Protein AF-A0A2D9CL35-F1 (afdb_monomer)

Foldseek 3Di:
DDDDDPPPPDDPVVVVVVVCVVVHVPDDPLVVLVVVLVVLVVVCVVPVDPVSVVVSVVSVVVSCPVVPDDDDDDDPPPPVVDPPPPDDDDDPPVPPDDDDD

pLDDT: mean 74.39, std 14.38, range [35.97, 93.19]

Radius of gyration: 29.19 Å; Cα contacts (8 Å, |Δi|>4): 32; chains: 1; bounding box: 66×59×63 Å

Mean predicted aligned error: 16.35 Å

Sequence (101 aa):
MARPKGALGKNKAFLLNRLKAMYGKDFDPVMKMAQQAVTLDELAQNEPSVTNQKESIVAWGKIAEFVTPKLKATEVSTPDEGLVISVNRKRYDGGNNDNAQ

Structure (mmCIF, N/CA/C/O backbone):
data_AF-A0A2D9CL35-F1
#
_entry.id   AF-A0A2D9CL35-F1
#
loop_
_atom_site.group_PDB
_atom_site.id
_atom_site.type_symbol
_atom_site.label_atom_id
_atom_site.label_alt_id
_atom_site.label_comp_id
_atom_site.label_asym_id
_atom_site.label_entity_id
_atom_site.label_seq_id
_atom_site.pdbx_PDB_ins_code
_atom_site.Cartn_x
_atom_site.Cartn_y
_atom_site.Cartn_z
_atom_site.occupancy
_atom_site.B_iso_or_equiv
_atom_site.auth_seq_id
_atom_site.auth_comp_id
_atom_site.auth_asym_id
_atom_site.auth_atom_id
_atom_site.pdbx_PDB_model_num
ATOM 1 N N . MET A 1 1 ? 32.942 16.025 -10.666 1.00 49.22 1 MET A N 1
ATOM 2 C CA . MET A 1 1 ? 32.344 14.851 -11.345 1.00 49.22 1 MET A CA 1
ATOM 3 C C . MET A 1 1 ? 30.841 14.849 -11.101 1.00 49.22 1 MET A C 1
ATOM 5 O O . MET A 1 1 ? 30.417 14.602 -9.979 1.00 49.22 1 MET A O 1
ATOM 9 N N . ALA A 1 2 ? 30.043 15.202 -12.111 1.00 56.78 2 ALA A N 1
ATOM 10 C CA . ALA A 1 2 ? 28.582 15.136 -12.034 1.00 56.78 2 ALA A CA 1
ATOM 11 C C . ALA A 1 2 ? 28.115 13.676 -12.190 1.00 56.78 2 ALA A C 1
ATOM 13 O O . ALA A 1 2 ? 28.679 12.926 -12.985 1.00 56.78 2 ALA A O 1
ATOM 14 N N . ARG A 1 3 ? 27.122 13.254 -11.397 1.00 54.41 3 ARG A N 1
ATOM 15 C CA . ARG A 1 3 ? 26.627 11.865 -11.379 1.00 54.41 3 ARG A CA 1
ATOM 16 C C . ARG A 1 3 ? 25.889 11.540 -12.691 1.00 54.41 3 ARG A C 1
ATOM 18 O O . ARG A 1 3 ? 25.080 12.362 -13.119 1.00 54.41 3 ARG A O 1
ATOM 25 N N . PRO A 1 4 ? 26.097 10.355 -13.298 1.00 62.22 4 PRO A N 1
ATOM 26 C CA . PRO A 1 4 ? 25.406 9.975 -14.524 1.00 62.22 4 PRO A CA 1
ATOM 27 C C . PRO A 1 4 ? 23.892 9.877 -14.295 1.00 62.22 4 PRO A C 1
ATOM 29 O O . PRO A 1 4 ? 23.420 9.346 -13.283 1.00 62.22 4 PRO A O 1
ATOM 32 N N . LYS A 1 5 ? 23.129 10.412 -15.251 1.00 48.88 5 LYS A N 1
ATOM 33 C CA . LYS A 1 5 ? 21.664 10.360 -15.288 1.00 48.88 5 LYS A CA 1
ATOM 34 C C . LYS A 1 5 ? 21.240 8.886 -15.337 1.00 48.88 5 LYS A C 1
ATOM 36 O O . LYS A 1 5 ? 21.514 8.207 -16.316 1.00 48.88 5 LYS A O 1
ATOM 41 N N . GLY A 1 6 ? 20.638 8.387 -14.256 1.00 53.44 6 GLY A N 1
ATOM 42 C CA . GLY A 1 6 ? 20.300 6.964 -14.090 1.00 53.44 6 GLY A CA 1
ATOM 43 C C . GLY A 1 6 ? 21.059 6.240 -12.974 1.00 53.44 6 GLY A C 1
ATOM 44 O O . GLY A 1 6 ? 20.765 5.078 -12.709 1.00 53.44 6 GLY A O 1
ATOM 45 N N . ALA A 1 7 ? 21.976 6.908 -12.263 1.00 53.00 7 ALA A N 1
ATOM 46 C CA . ALA A 1 7 ? 22.553 6.378 -11.028 1.00 53.00 7 ALA A CA 1
ATOM 47 C C . ALA A 1 7 ? 21.466 6.260 -9.942 1.00 53.00 7 ALA A C 1
ATOM 49 O O . ALA A 1 7 ? 21.286 7.182 -9.138 1.00 53.00 7 ALA A O 1
ATOM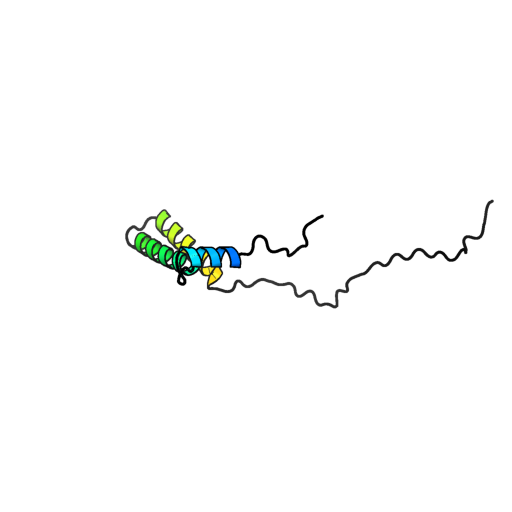 50 N N . LEU A 1 8 ? 20.726 5.140 -9.958 1.00 56.50 8 LEU A N 1
ATOM 51 C CA . LEU A 1 8 ? 19.654 4.800 -9.025 1.00 56.50 8 LEU A CA 1
ATOM 52 C C . LEU A 1 8 ? 20.13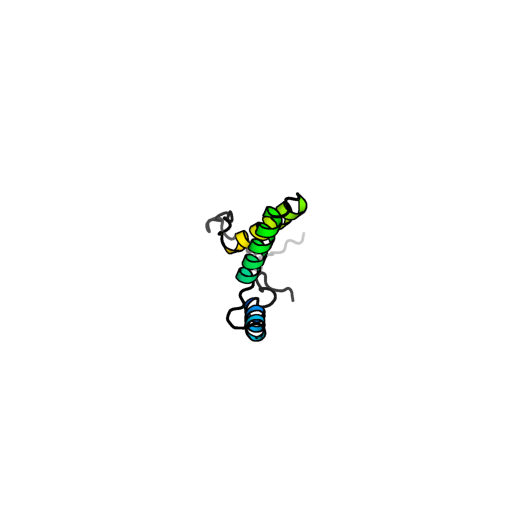6 5.067 -7.596 1.00 56.50 8 LEU A C 1
ATOM 54 O O . LEU A 1 8 ? 21.035 4.403 -7.076 1.00 56.50 8 LEU A O 1
ATOM 58 N N . GLY A 1 9 ? 19.561 6.091 -6.972 1.00 54.66 9 GLY A N 1
ATOM 59 C CA . GLY A 1 9 ? 19.862 6.437 -5.595 1.00 54.66 9 GLY A CA 1
ATOM 60 C C . GLY A 1 9 ? 19.559 5.249 -4.688 1.00 54.66 9 GLY A C 1
ATOM 61 O O . GLY A 1 9 ? 18.438 4.756 -4.689 1.00 54.66 9 GLY A O 1
ATOM 62 N N . LYS A 1 10 ? 20.571 4.815 -3.927 1.00 58.38 10 LYS A N 1
ATOM 63 C CA . LYS A 1 10 ? 20.469 3.933 -2.754 1.00 58.38 10 LYS A CA 1
ATOM 64 C C . LYS A 1 10 ? 19.621 2.679 -3.010 1.00 58.38 10 LYS A C 1
ATOM 66 O O . LYS A 1 10 ? 18.434 2.635 -2.720 1.00 58.38 10 LYS A O 1
ATOM 71 N N . ASN A 1 11 ? 20.295 1.673 -3.562 1.00 66.62 11 ASN A N 1
ATOM 72 C CA . ASN A 1 11 ? 19.915 0.268 -3.725 1.00 66.62 11 ASN A CA 1
ATOM 73 C C . ASN A 1 11 ? 18.670 -0.164 -2.904 1.00 66.62 11 ASN A C 1
ATOM 75 O O . ASN A 1 11 ? 18.787 -0.675 -1.792 1.00 66.62 11 ASN A O 1
ATOM 79 N N . LYS A 1 12 ? 17.462 0.059 -3.448 1.00 68.44 12 LYS A N 1
ATOM 80 C CA . LYS A 1 12 ? 16.184 -0.292 -2.794 1.00 68.44 12 LYS A CA 1
ATOM 81 C C . LYS A 1 12 ? 16.144 -1.770 -2.387 1.00 68.44 12 LYS A C 1
ATOM 83 O O . LYS A 1 12 ? 15.618 -2.105 -1.332 1.00 68.44 12 LYS A O 1
ATOM 88 N N . ALA A 1 13 ? 16.774 -2.630 -3.189 1.00 71.12 13 ALA A N 1
ATOM 89 C CA . ALA A 1 13 ? 16.919 -4.051 -2.905 1.00 71.12 13 ALA A CA 1
ATOM 90 C C . ALA A 1 13 ? 17.747 -4.318 -1.637 1.00 71.12 13 ALA A C 1
ATOM 92 O O . ALA A 1 13 ? 17.357 -5.152 -0.828 1.00 71.12 13 ALA A O 1
ATOM 93 N N . PHE A 1 14 ? 18.836 -3.577 -1.402 1.00 79.88 14 PHE A N 1
ATOM 94 C CA . PHE A 1 14 ? 19.637 -3.718 -0.181 1.00 79.88 14 PHE A CA 1
ATOM 95 C C . PHE A 1 14 ? 18.833 -3.403 1.087 1.00 79.88 14 PHE A C 1
ATOM 97 O O . PHE A 1 14 ? 18.874 -4.168 2.050 1.00 79.88 14 PHE A O 1
ATOM 104 N N . LEU A 1 15 ? 18.075 -2.301 1.088 1.00 78.00 15 LEU A N 1
ATOM 105 C CA . LEU A 1 15 ? 17.252 -1.929 2.241 1.00 78.00 15 LEU A CA 1
ATOM 106 C C . LEU A 1 15 ? 16.149 -2.964 2.491 1.00 78.00 15 LEU A C 1
ATOM 108 O O . LEU A 1 15 ? 15.957 -3.374 3.632 1.00 78.00 15 LEU A O 1
ATOM 112 N N . LEU A 1 16 ? 15.476 -3.430 1.435 1.00 76.75 16 LEU A N 1
ATOM 113 C CA . LEU A 1 16 ? 14.463 -4.483 1.540 1.00 76.75 16 LEU A CA 1
ATOM 114 C C . LEU A 1 16 ? 15.052 -5.789 2.077 1.00 76.75 16 LEU A C 1
ATOM 116 O O . LEU A 1 16 ? 14.464 -6.394 2.966 1.00 76.75 16 LEU A O 1
ATOM 120 N N . ASN A 1 17 ? 16.228 -6.198 1.603 1.00 79.25 17 ASN A N 1
ATOM 121 C CA . ASN A 1 17 ? 16.895 -7.408 2.084 1.00 79.25 17 ASN A CA 1
ATOM 122 C C . ASN A 1 17 ? 17.288 -7.288 3.560 1.00 79.25 17 ASN A C 1
ATOM 124 O O . ASN A 1 17 ? 17.115 -8.237 4.320 1.00 79.25 17 ASN A O 1
ATOM 128 N N . ARG A 1 18 ? 17.753 -6.111 3.993 1.00 81.25 18 ARG A N 1
ATOM 129 C CA . ARG A 1 18 ? 18.059 -5.852 5.405 1.00 81.25 18 ARG A CA 1
ATOM 130 C C . ARG A 1 18 ? 16.800 -5.836 6.275 1.00 81.25 18 ARG A C 1
ATOM 132 O O . ARG A 1 18 ? 16.819 -6.377 7.374 1.00 81.25 18 ARG A O 1
ATOM 139 N N . LEU A 1 19 ? 15.711 -5.239 5.794 1.00 78.31 19 LEU A N 1
ATOM 140 C CA . LEU A 1 19 ? 14.429 -5.235 6.501 1.00 78.31 19 LEU A CA 1
ATOM 141 C C . LEU A 1 19 ? 13.846 -6.650 6.608 1.00 78.31 19 LEU A C 1
ATOM 143 O O . LEU A 1 19 ? 13.413 -7.032 7.687 1.00 78.31 19 LEU A O 1
ATOM 147 N N . LYS A 1 20 ? 13.929 -7.462 5.549 1.00 82.38 20 LYS A N 1
ATOM 148 C CA . LYS A 1 20 ? 13.559 -8.887 5.583 1.00 82.38 20 LYS A CA 1
ATOM 149 C C . LYS A 1 20 ? 14.437 -9.696 6.538 1.00 82.38 20 LYS A C 1
ATOM 151 O O . LYS A 1 20 ? 13.945 -10.585 7.221 1.00 82.38 20 LYS A O 1
ATOM 156 N N . ALA A 1 21 ? 15.725 -9.372 6.634 1.00 80.50 21 ALA A N 1
ATOM 157 C CA . ALA A 1 21 ? 16.606 -9.999 7.615 1.00 80.50 21 ALA A CA 1
ATOM 158 C C . ALA A 1 21 ? 16.233 -9.635 9.067 1.00 80.50 21 ALA A C 1
ATOM 160 O O . ALA A 1 21 ? 16.404 -10.464 9.951 1.00 80.50 21 ALA A O 1
ATOM 161 N N . MET A 1 22 ? 15.714 -8.424 9.317 1.00 77.94 22 MET A N 1
ATOM 162 C CA . MET A 1 22 ? 15.328 -7.967 10.663 1.00 77.94 22 MET A CA 1
ATOM 163 C C . MET A 1 22 ? 13.908 -8.380 11.079 1.00 77.94 22 MET A C 1
ATOM 165 O O . MET A 1 22 ? 13.701 -8.748 12.229 1.00 77.94 22 MET A O 1
ATOM 169 N N . TYR A 1 23 ? 12.936 -8.316 10.168 1.00 77.12 23 TYR A N 1
ATOM 170 C CA . TYR A 1 23 ? 11.510 -8.535 10.456 1.00 77.12 23 TYR A CA 1
ATOM 171 C C . TYR A 1 23 ? 10.971 -9.875 9.934 1.00 77.12 23 TYR A C 1
ATOM 173 O O . TYR A 1 23 ? 9.786 -10.163 10.088 1.00 77.12 23 TYR A O 1
ATOM 181 N N . GLY A 1 24 ? 11.828 -10.699 9.327 1.00 82.25 24 GLY A N 1
ATOM 182 C CA . GLY A 1 24 ? 11.479 -12.008 8.783 1.00 82.25 24 GLY A CA 1
ATOM 183 C C . GLY A 1 24 ? 11.255 -12.011 7.268 1.00 82.25 24 GLY A C 1
ATOM 184 O O . GLY A 1 24 ? 11.037 -10.981 6.625 1.00 82.25 24 GLY A O 1
ATOM 185 N N . LYS A 1 25 ? 11.314 -13.215 6.685 1.00 68.12 25 LYS A N 1
ATOM 186 C CA . LYS A 1 25 ? 11.215 -13.454 5.234 1.00 68.12 25 LYS A CA 1
ATOM 187 C C . LYS A 1 25 ? 9.890 -12.962 4.632 1.00 68.12 25 LYS A C 1
ATOM 189 O O . LYS A 1 25 ? 9.879 -12.544 3.475 1.00 68.12 25 LYS A O 1
ATOM 194 N N . ASP A 1 26 ? 8.834 -12.937 5.441 1.00 69.19 26 ASP A N 1
ATOM 195 C CA . ASP A 1 26 ? 7.476 -12.535 5.054 1.00 69.19 26 ASP A CA 1
ATOM 196 C C . ASP A 1 26 ? 7.234 -11.022 5.182 1.00 69.19 26 ASP A C 1
ATOM 198 O O . ASP A 1 26 ? 6.119 -10.536 4.986 1.00 69.19 26 ASP A O 1
ATOM 202 N N . PHE A 1 27 ? 8.272 -10.248 5.518 1.00 74.19 27 PHE A N 1
ATOM 203 C CA . PHE A 1 27 ? 8.169 -8.798 5.573 1.00 74.19 27 PHE A CA 1
ATOM 204 C C . PHE A 1 27 ? 8.092 -8.208 4.159 1.00 74.19 27 PHE A C 1
ATOM 206 O O . PHE A 1 27 ? 9.103 -8.003 3.476 1.00 74.19 27 PHE A O 1
ATOM 213 N N . ASP A 1 28 ? 6.866 -7.910 3.741 1.00 80.44 28 ASP A N 1
ATOM 214 C CA . ASP A 1 28 ? 6.566 -7.092 2.575 1.00 80.44 28 ASP A CA 1
ATOM 215 C C . ASP A 1 28 ? 5.925 -5.763 3.022 1.00 80.44 28 ASP A C 1
ATOM 217 O O . ASP A 1 28 ? 4.812 -5.765 3.564 1.00 80.44 28 ASP A O 1
ATOM 221 N N . PRO A 1 29 ? 6.601 -4.616 2.809 1.00 82.94 29 PRO A N 1
ATOM 222 C CA . PRO A 1 29 ? 6.048 -3.302 3.116 1.00 82.94 29 PRO A CA 1
ATOM 223 C C . PRO A 1 29 ? 4.691 -3.033 2.461 1.00 82.94 29 PRO A C 1
ATOM 225 O O . PRO A 1 29 ? 3.840 -2.404 3.087 1.00 82.94 29 PRO A O 1
ATOM 228 N N . VAL A 1 30 ? 4.467 -3.506 1.230 1.00 85.56 30 VAL A N 1
ATOM 229 C CA . VAL A 1 30 ? 3.194 -3.299 0.522 1.00 85.56 30 VAL A CA 1
ATOM 230 C C . VAL A 1 30 ? 2.084 -4.085 1.209 1.00 85.56 30 VAL A C 1
ATOM 232 O O . VAL A 1 30 ? 1.013 -3.539 1.467 1.00 85.56 30 VAL A O 1
ATOM 235 N N . MET A 1 31 ? 2.366 -5.327 1.608 1.00 86.50 31 MET A N 1
ATOM 236 C CA . MET A 1 31 ? 1.410 -6.157 2.342 1.00 86.50 31 MET A CA 1
ATOM 237 C C . MET A 1 31 ? 1.084 -5.572 3.722 1.00 86.50 31 MET A C 1
ATOM 239 O O . MET A 1 31 ? -0.073 -5.552 4.135 1.00 86.50 31 MET A O 1
ATOM 243 N N . LYS A 1 32 ? 2.085 -5.036 4.434 1.00 86.06 32 LYS A N 1
ATOM 244 C CA . LYS A 1 32 ? 1.867 -4.361 5.723 1.00 86.06 32 LYS A CA 1
ATOM 245 C C . LYS A 1 32 ? 1.048 -3.081 5.582 1.00 86.06 32 LYS A C 1
ATOM 247 O O . LYS A 1 32 ? 0.182 -2.835 6.417 1.00 86.06 32 LYS A O 1
ATOM 252 N N . MET A 1 33 ? 1.274 -2.302 4.526 1.00 86.81 33 MET A N 1
ATOM 253 C CA . MET A 1 33 ? 0.430 -1.143 4.223 1.00 86.81 33 MET A CA 1
ATOM 254 C C . MET A 1 33 ? -1.007 -1.560 3.900 1.00 86.81 33 MET A C 1
ATOM 256 O O . MET A 1 33 ? -1.930 -0.927 4.402 1.00 86.81 33 MET A O 1
ATOM 260 N N . ALA A 1 34 ? -1.207 -2.646 3.146 1.00 87.69 34 ALA A N 1
ATOM 261 C CA . ALA A 1 34 ? -2.538 -3.178 2.855 1.00 87.69 34 ALA A CA 1
ATOM 262 C C . ALA A 1 34 ? -3.293 -3.596 4.122 1.00 87.69 34 ALA A C 1
ATOM 264 O O . ALA A 1 34 ? -4.447 -3.218 4.292 1.00 87.69 34 ALA A O 1
ATOM 265 N N . GLN A 1 35 ? -2.625 -4.286 5.052 1.00 88.94 35 GLN A N 1
ATOM 266 C CA . GLN A 1 35 ? -3.217 -4.640 6.348 1.00 88.94 35 GLN A CA 1
ATOM 267 C C . GLN A 1 35 ? -3.693 -3.400 7.118 1.00 88.94 35 GLN A C 1
ATOM 269 O O . GLN A 1 35 ? -4.794 -3.399 7.653 1.00 88.94 35 GLN A O 1
ATOM 274 N N . GLN A 1 36 ? -2.890 -2.334 7.138 1.00 89.00 36 GLN A N 1
ATOM 275 C CA . GLN A 1 36 ? -3.255 -1.090 7.824 1.00 89.00 36 GLN A CA 1
ATOM 276 C C . GLN A 1 36 ? -4.378 -0.322 7.112 1.00 89.00 36 GLN A C 1
ATOM 278 O O . GLN A 1 36 ? -5.217 0.292 7.766 1.00 89.00 36 GLN A O 1
ATOM 283 N N . ALA A 1 37 ? -4.425 -0.365 5.778 1.00 91.25 37 ALA A N 1
ATOM 284 C CA . ALA A 1 37 ? -5.508 0.253 5.018 1.00 91.25 37 ALA A CA 1
ATOM 285 C C . ALA A 1 37 ? -6.853 -0.432 5.294 1.00 91.25 37 ALA A C 1
ATOM 287 O O . ALA A 1 37 ? -7.845 0.262 5.481 1.00 91.25 37 ALA A O 1
ATOM 288 N N . VAL A 1 38 ? -6.873 -1.765 5.413 1.00 92.06 38 VAL A N 1
ATOM 289 C CA . VAL A 1 38 ? -8.077 -2.513 5.816 1.00 92.06 38 VAL A CA 1
ATOM 290 C C . VAL A 1 38 ? -8.540 -2.092 7.210 1.00 92.06 38 VAL A C 1
ATOM 292 O O . VAL A 1 38 ? -9.706 -1.760 7.382 1.00 92.06 38 VAL A O 1
ATOM 295 N N . THR A 1 39 ? -7.632 -2.007 8.188 1.00 92.06 39 THR A N 1
ATOM 296 C CA . THR A 1 39 ? -8.012 -1.579 9.545 1.00 92.06 39 THR A CA 1
ATOM 297 C C . THR A 1 39 ? -8.520 -0.136 9.591 1.00 92.06 39 THR A C 1
ATOM 299 O O . THR A 1 39 ? -9.435 0.167 10.347 1.00 92.06 39 THR A O 1
ATOM 302 N N . LEU A 1 40 ? -7.954 0.767 8.779 1.00 90.25 40 LEU A N 1
ATOM 303 C CA . LEU A 1 40 ? -8.443 2.147 8.677 1.00 90.25 40 LEU A CA 1
ATOM 304 C C . LEU A 1 40 ? -9.816 2.216 8.009 1.00 90.25 40 LEU A C 1
ATOM 306 O O . LEU A 1 40 ? -10.634 3.049 8.391 1.00 90.25 40 LEU A O 1
ATOM 310 N N . ASP A 1 41 ? -10.078 1.340 7.042 1.00 91.19 41 A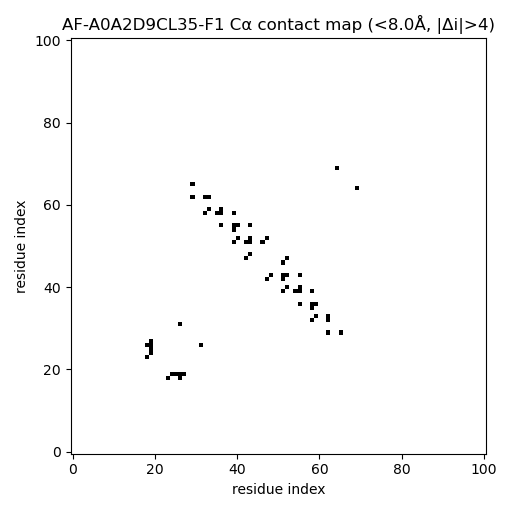SP A N 1
ATOM 311 C CA . ASP A 1 41 ? -11.381 1.258 6.396 1.00 91.19 41 ASP A CA 1
ATOM 312 C C . ASP A 1 41 ? -12.456 0.746 7.357 1.00 91.19 41 ASP A C 1
ATOM 314 O O . ASP A 1 41 ? -13.517 1.354 7.476 1.00 91.19 41 ASP A O 1
ATOM 318 N N . GLU A 1 42 ? -12.148 -0.291 8.136 1.00 92.00 42 GLU A N 1
ATOM 319 C CA . GLU A 1 42 ? -13.022 -0.776 9.209 1.00 92.00 42 GLU A CA 1
ATOM 320 C C . GLU A 1 42 ? -13.299 0.320 10.251 1.00 92.00 42 GLU A C 1
ATOM 322 O O . GLU A 1 42 ? -14.441 0.507 10.674 1.00 92.00 42 GLU A O 1
ATOM 327 N N . LEU A 1 43 ? -12.286 1.095 10.650 1.00 90.25 43 LEU A N 1
ATOM 328 C CA . LEU A 1 43 ? -12.472 2.226 11.566 1.00 90.25 43 LEU A CA 1
ATOM 329 C C . LEU A 1 43 ? -13.346 3.327 10.955 1.00 90.25 43 LEU A C 1
ATOM 331 O O . LEU A 1 43 ? -14.216 3.858 11.641 1.00 90.25 43 LEU A O 1
ATOM 335 N N . ALA A 1 44 ? -13.166 3.644 9.673 1.00 90.19 44 ALA A N 1
ATOM 336 C CA . ALA A 1 44 ? -13.988 4.630 8.976 1.00 90.19 44 ALA A CA 1
ATOM 337 C C . ALA A 1 44 ? -15.448 4.173 8.798 1.00 90.19 44 ALA A C 1
ATOM 339 O O . ALA A 1 44 ? -16.346 5.017 8.756 1.00 90.19 44 ALA A O 1
ATOM 340 N N . GLN A 1 45 ? -15.690 2.861 8.704 1.00 89.94 45 GLN A N 1
ATOM 341 C CA . GLN A 1 45 ? -17.035 2.280 8.686 1.00 89.94 45 GLN A CA 1
ATOM 342 C C . GLN A 1 45 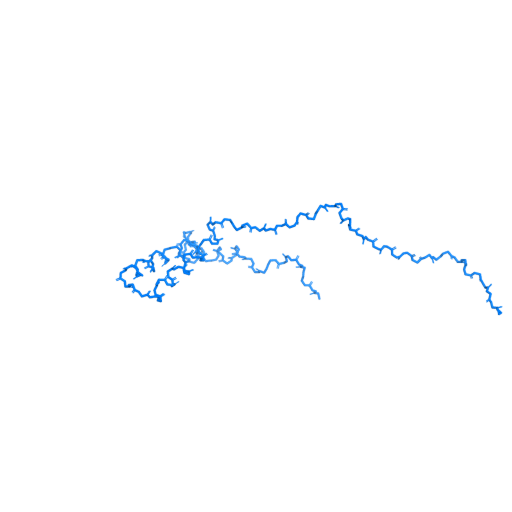? -17.696 2.325 10.072 1.00 89.94 45 GLN A C 1
ATOM 344 O O . GLN A 1 45 ? -18.882 2.638 10.169 1.00 89.94 45 GLN A O 1
ATOM 349 N N . ASN A 1 46 ? -16.938 2.044 11.138 1.00 91.38 46 ASN A N 1
ATOM 350 C CA . ASN A 1 46 ? -17.447 2.043 12.513 1.00 91.38 46 ASN A CA 1
ATOM 351 C C . ASN A 1 46 ? -17.669 3.460 13.072 1.00 91.38 46 ASN A C 1
ATOM 353 O O . ASN A 1 46 ? -18.653 3.699 13.770 1.00 91.38 46 ASN A O 1
ATOM 357 N N . GLU A 1 47 ? -16.779 4.404 12.758 1.00 89.31 47 GLU A N 1
ATOM 358 C CA . GLU A 1 47 ? -16.872 5.808 13.165 1.00 89.31 47 GLU A CA 1
ATOM 359 C C . GLU A 1 47 ? -16.807 6.721 11.925 1.00 89.31 47 GLU A C 1
ATOM 361 O O . GLU A 1 47 ? -15.725 7.178 11.523 1.00 89.31 47 GLU A O 1
ATOM 366 N N . PRO A 1 48 ? -17.965 6.989 11.287 1.00 80.88 48 PRO A N 1
ATOM 367 C CA . PRO A 1 48 ? -18.022 7.746 10.047 1.00 80.88 48 PRO A CA 1
ATOM 368 C C . PRO A 1 48 ? -17.765 9.235 10.302 1.00 80.88 48 PRO A C 1
ATOM 370 O O . PRO A 1 48 ? -18.672 10.032 10.538 1.00 80.88 48 PRO A O 1
ATOM 373 N N . SER A 1 49 ? -16.493 9.611 10.208 1.00 91.19 49 SER A N 1
ATOM 374 C CA . SER A 1 49 ? -16.017 10.992 10.166 1.00 91.19 49 SER A CA 1
ATOM 375 C C . SER A 1 49 ? -15.4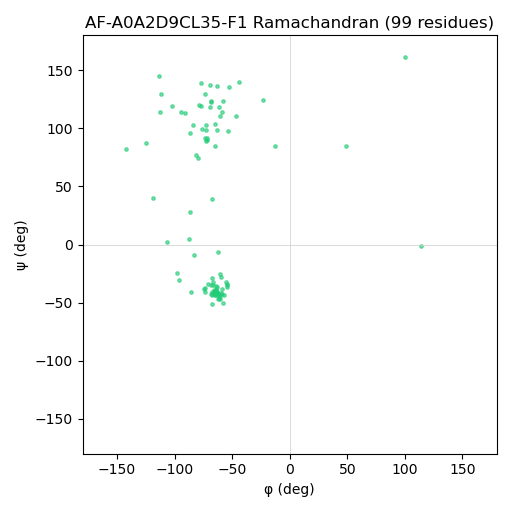01 11.288 8.802 1.00 91.19 49 SER A C 1
ATOM 377 O O . SER A 1 49 ? -14.729 10.438 8.212 1.00 91.19 49 SER A O 1
ATOM 379 N N . VAL A 1 50 ? -15.572 12.521 8.317 1.00 88.38 50 VAL A N 1
ATOM 380 C CA . VAL A 1 50 ? -14.961 12.997 7.062 1.00 88.38 50 VAL A CA 1
ATOM 381 C C . VAL A 1 50 ? -13.440 12.803 7.085 1.00 88.38 50 VAL A C 1
ATOM 383 O O . VAL A 1 50 ? -12.838 12.475 6.062 1.00 88.38 50 VAL A O 1
ATOM 386 N N . THR A 1 51 ?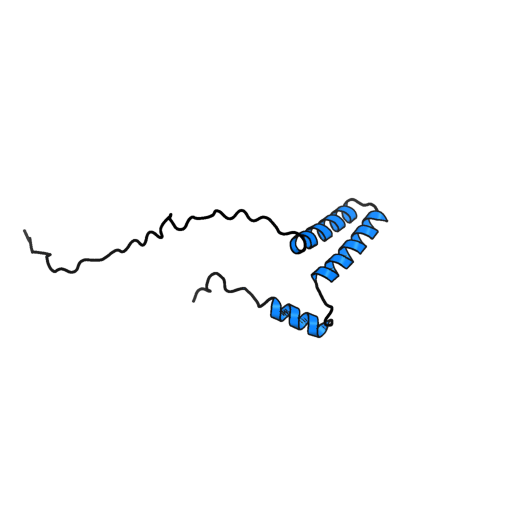 -12.816 12.958 8.256 1.00 91.25 51 THR A N 1
ATOM 387 C CA . THR A 1 51 ? -11.376 12.743 8.435 1.00 91.25 51 THR A CA 1
ATOM 388 C C . THR A 1 51 ? -11.008 11.270 8.261 1.00 91.25 51 THR A C 1
ATOM 390 O O . THR A 1 51 ? -10.156 10.962 7.432 1.00 91.25 51 THR A O 1
ATOM 393 N N . ASN A 1 52 ? -11.703 10.361 8.952 1.00 86.06 52 ASN A N 1
ATOM 394 C CA . ASN A 1 52 ? -11.430 8.918 8.903 1.00 86.06 52 ASN A CA 1
ATOM 395 C C . ASN A 1 52 ? -11.633 8.356 7.489 1.00 86.06 52 ASN A C 1
ATOM 397 O O . ASN A 1 52 ? -10.807 7.597 6.982 1.00 86.06 52 ASN A O 1
ATOM 401 N N . GLN A 1 53 ? -12.692 8.792 6.804 1.00 89.25 53 GLN A N 1
ATOM 402 C CA . GLN A 1 53 ? -12.962 8.396 5.420 1.00 89.25 53 GLN A CA 1
ATOM 403 C C . GLN A 1 53 ? -11.873 8.892 4.464 1.00 89.25 53 GLN A C 1
ATOM 405 O O . GLN A 1 53 ? -11.399 8.141 3.610 1.00 89.25 53 GLN A O 1
ATOM 410 N N . LYS A 1 54 ? -11.427 10.144 4.619 1.00 92.62 54 LYS A N 1
ATOM 411 C CA . LYS A 1 54 ? -10.332 10.694 3.812 1.00 92.62 54 LYS A CA 1
ATOM 412 C C . LYS A 1 54 ? -9.028 9.934 4.049 1.00 92.62 54 LYS A C 1
ATOM 414 O O . LYS A 1 54 ? -8.307 9.663 3.090 1.00 92.62 54 LYS A O 1
ATOM 419 N N . GLU A 1 55 ? -8.721 9.592 5.295 1.00 90.56 55 GLU A N 1
ATOM 420 C CA . GLU A 1 55 ? -7.519 8.832 5.644 1.00 90.56 55 GLU A CA 1
ATOM 421 C C . GLU A 1 55 ? -7.553 7.407 5.083 1.00 90.56 55 GLU A C 1
ATOM 423 O O . GLU A 1 55 ? -6.555 6.983 4.490 1.00 90.56 55 GLU A O 1
ATOM 428 N N . SER A 1 56 ? -8.701 6.720 5.156 1.00 90.00 56 SER A N 1
ATOM 429 C CA . SER A 1 56 ? -8.897 5.411 4.514 1.00 90.00 56 SER A CA 1
ATOM 430 C C . SER A 1 56 ? -8.660 5.493 2.998 1.00 90.00 56 SER A C 1
ATOM 432 O O . SER A 1 56 ? -7.824 4.768 2.450 1.00 90.00 56 SER A O 1
ATOM 434 N N . ILE A 1 57 ? -9.289 6.454 2.309 1.00 92.81 57 ILE A N 1
ATOM 435 C CA . ILE A 1 57 ? -9.127 6.641 0.854 1.00 92.81 57 ILE A CA 1
ATOM 436 C C . ILE A 1 57 ? -7.664 6.924 0.482 1.00 92.81 57 ILE A C 1
ATOM 438 O O . ILE A 1 57 ? -7.149 6.382 -0.499 1.00 92.81 57 ILE A O 1
ATOM 442 N N . VAL A 1 58 ? -6.964 7.753 1.262 1.00 93.19 58 VAL A N 1
ATOM 443 C CA . VAL A 1 58 ? -5.541 8.054 1.031 1.00 93.19 58 VAL A CA 1
ATOM 444 C C . VAL A 1 58 ? -4.670 6.811 1.220 1.00 93.19 58 VAL A C 1
ATOM 446 O O . VAL A 1 58 ? -3.727 6.610 0.447 1.00 93.19 58 VAL A O 1
ATOM 449 N N . ALA A 1 59 ? -4.959 5.975 2.221 1.00 90.44 59 ALA A N 1
ATOM 450 C CA . ALA A 1 59 ? -4.238 4.725 2.445 1.00 90.44 59 ALA A CA 1
ATOM 451 C C . ALA A 1 59 ? -4.399 3.767 1.251 1.00 90.44 59 ALA A C 1
ATOM 453 O O . ALA A 1 59 ? -3.397 3.276 0.720 1.00 90.44 59 ALA A O 1
ATOM 454 N N . TRP A 1 60 ? -5.626 3.591 0.755 1.00 90.69 60 TRP A N 1
ATOM 455 C CA . TRP A 1 60 ? -5.908 2.779 -0.433 1.00 90.69 60 TRP A CA 1
ATOM 456 C C . TRP A 1 60 ? -5.281 3.341 -1.714 1.00 90.69 60 TRP A C 1
ATOM 458 O O . TRP A 1 60 ? -4.717 2.584 -2.508 1.00 90.69 60 TRP A O 1
ATOM 468 N N . GLY A 1 61 ? -5.284 4.666 -1.887 1.00 89.31 61 GLY A N 1
ATOM 469 C CA . GLY A 1 61 ? -4.651 5.329 -3.029 1.00 89.31 61 GLY A CA 1
ATOM 470 C C . GLY A 1 61 ? -3.149 5.046 -3.136 1.00 89.31 61 GLY A C 1
ATOM 471 O O . GLY A 1 61 ? -2.647 4.808 -4.232 1.00 89.31 61 GLY A O 1
ATOM 472 N N . LYS A 1 62 ? -2.434 4.986 -2.004 1.00 88.25 62 LYS A N 1
ATOM 473 C CA . LYS A 1 62 ? -0.999 4.640 -1.980 1.00 88.25 62 LYS A CA 1
ATOM 474 C C . LYS A 1 62 ? -0.736 3.193 -2.390 1.00 88.25 62 LYS A C 1
ATOM 476 O O . LYS A 1 62 ? 0.281 2.917 -3.015 1.00 88.25 62 LYS A O 1
ATOM 481 N N . ILE A 1 63 ? -1.627 2.267 -2.040 1.00 87.56 63 ILE A N 1
ATOM 482 C CA . ILE A 1 63 ? -1.482 0.851 -2.408 1.00 87.56 63 ILE A CA 1
ATOM 483 C C . ILE A 1 63 ? -1.780 0.650 -3.896 1.00 87.56 63 ILE A C 1
ATOM 485 O O . ILE A 1 63 ? -1.085 -0.120 -4.561 1.00 87.56 63 ILE A O 1
ATOM 489 N N . ALA A 1 64 ? -2.763 1.374 -4.437 1.00 85.25 64 ALA A N 1
ATOM 490 C CA . ALA A 1 64 ? -3.142 1.287 -5.845 1.00 85.25 64 ALA A CA 1
ATOM 491 C C . ALA A 1 64 ? -1.958 1.547 -6.797 1.00 85.25 64 ALA A C 1
ATOM 493 O O . ALA A 1 64 ? -1.872 0.895 -7.837 1.00 85.25 64 ALA A O 1
ATOM 494 N N . GLU A 1 65 ? -1.004 2.408 -6.419 1.00 85.81 65 GLU A N 1
ATOM 495 C CA . GLU A 1 65 ? 0.223 2.667 -7.194 1.00 85.81 65 GLU A CA 1
ATOM 496 C C . GLU A 1 65 ? 1.106 1.424 -7.399 1.00 85.81 65 GLU A C 1
ATOM 498 O O . GLU A 1 65 ? 1.871 1.367 -8.363 1.00 85.81 65 GLU A O 1
ATOM 503 N N . PHE A 1 66 ? 1.016 0.438 -6.502 1.00 82.38 66 PHE A N 1
ATOM 504 C CA . PHE A 1 66 ? 1.802 -0.798 -6.560 1.00 82.38 66 PHE A CA 1
ATOM 505 C C . PHE A 1 66 ? 1.040 -1.969 -7.187 1.00 82.38 66 PHE A C 1
ATOM 507 O O . PHE A 1 66 ? 1.671 -2.898 -7.687 1.00 82.38 66 PHE A O 1
ATOM 514 N N . VAL A 1 67 ? -0.295 -1.940 -7.152 1.00 80.38 67 VAL A N 1
ATOM 515 C CA . VAL A 1 67 ? -1.155 -3.032 -7.646 1.00 80.38 67 VAL A CA 1
ATOM 516 C C . VAL A 1 67 ? -1.639 -2.775 -9.073 1.00 80.38 67 VAL A C 1
ATOM 518 O O . VAL A 1 67 ? -1.835 -3.717 -9.838 1.00 80.38 67 VAL A O 1
ATOM 521 N N . THR A 1 68 ? -1.810 -1.508 -9.456 1.00 78.75 68 THR A N 1
ATOM 522 C CA . THR A 1 68 ? -2.312 -1.131 -10.782 1.00 78.75 68 THR A CA 1
ATOM 523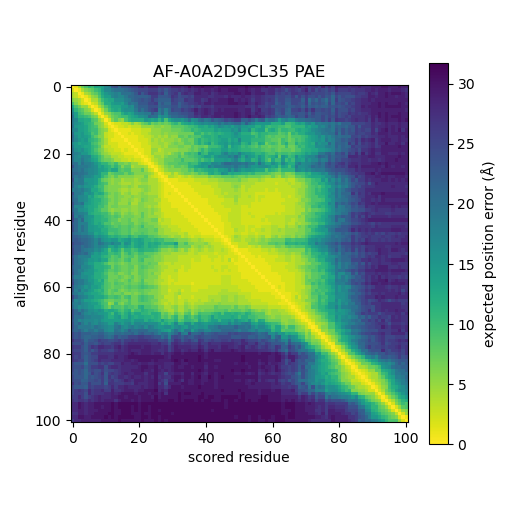 C C . THR A 1 68 ? -1.221 -0.451 -11.612 1.00 78.75 68 THR A C 1
ATOM 525 O O . THR A 1 68 ? -0.572 0.484 -11.136 1.00 78.75 68 THR A O 1
ATOM 528 N N . PRO A 1 69 ? -0.978 -0.893 -12.861 1.00 75.69 69 PRO A N 1
ATOM 529 C CA . PRO A 1 69 ? 0.001 -0.253 -13.726 1.00 75.69 69 PRO A CA 1
ATOM 530 C C . PRO A 1 69 ? -0.489 1.142 -14.126 1.00 75.69 69 PRO A C 1
ATOM 532 O O . PRO A 1 69 ? -1.559 1.302 -14.713 1.00 75.69 69 PRO A O 1
ATOM 535 N N . LYS A 1 70 ? 0.315 2.171 -13.844 1.00 75.12 70 LYS A N 1
ATOM 536 C CA . LYS A 1 70 ? 0.024 3.534 -14.294 1.00 75.12 70 LYS A CA 1
ATOM 537 C C . LYS A 1 70 ? 0.408 3.674 -15.763 1.00 75.12 70 LYS A C 1
ATOM 539 O O . LYS A 1 70 ? 1.578 3.523 -16.116 1.00 75.12 70 LYS A O 1
ATOM 544 N N . LEU A 1 71 ? -0.564 4.002 -16.609 1.00 73.94 71 LEU A N 1
ATOM 545 C CA . LEU A 1 71 ? -0.295 4.352 -18.000 1.00 73.94 71 LEU A CA 1
ATOM 546 C C . LEU A 1 71 ? 0.589 5.601 -18.028 1.00 73.94 71 LEU A C 1
ATOM 548 O O . LEU A 1 71 ? 0.211 6.663 -17.530 1.00 73.94 71 LEU A O 1
ATOM 552 N N . LYS A 1 72 ? 1.790 5.461 -18.585 1.00 70.44 72 LYS A N 1
ATOM 553 C CA . LYS A 1 72 ? 2.675 6.587 -18.863 1.00 70.44 72 LYS A CA 1
ATOM 554 C C . LYS A 1 72 ? 2.581 6.876 -20.351 1.00 70.44 72 LYS A C 1
ATOM 556 O O . LYS A 1 72 ? 2.917 6.014 -21.155 1.00 70.44 72 LYS A O 1
ATOM 561 N N . ALA A 1 73 ? 2.135 8.078 -20.705 1.00 70.69 73 ALA A N 1
ATOM 562 C CA . ALA A 1 73 ? 2.247 8.562 -22.070 1.00 70.69 73 ALA A CA 1
ATOM 563 C C . ALA A 1 73 ? 3.741 8.707 -22.386 1.00 70.69 73 ALA A C 1
ATOM 565 O O . ALA A 1 73 ? 4.422 9.593 -21.868 1.00 70.69 73 ALA A O 1
ATOM 566 N N . THR A 1 74 ? 4.279 7.760 -23.144 1.00 65.31 74 THR A N 1
ATOM 567 C CA . THR A 1 74 ? 5.588 7.894 -23.771 1.00 65.31 74 THR A CA 1
ATOM 568 C C . THR A 1 74 ? 5.350 8.423 -25.169 1.00 65.31 74 THR A C 1
ATOM 570 O O . THR A 1 74 ? 4.756 7.725 -25.988 1.00 65.31 74 THR A O 1
ATOM 573 N N . GLU A 1 75 ? 5.805 9.644 -25.438 1.00 68.69 75 GLU A N 1
ATOM 574 C CA . GLU A 1 75 ? 6.006 10.080 -26.815 1.00 68.69 75 GLU A CA 1
ATOM 575 C C . GLU A 1 75 ? 7.005 9.103 -27.437 1.00 68.69 75 GLU A C 1
ATOM 577 O O . GLU A 1 75 ? 8.139 8.961 -26.972 1.00 68.69 75 GLU A O 1
ATOM 582 N N . VAL A 1 76 ? 6.542 8.334 -28.420 1.00 60.66 76 VAL A N 1
ATOM 583 C CA . VAL A 1 76 ? 7.420 7.505 -29.236 1.00 60.66 76 VAL A CA 1
ATOM 584 C C . VAL A 1 76 ? 8.177 8.482 -30.124 1.00 60.66 76 VAL A C 1
ATOM 586 O O . VAL A 1 76 ? 7.704 8.826 -31.202 1.00 60.66 76 VAL A O 1
ATOM 589 N N . SER A 1 77 ? 9.330 8.968 -29.662 1.00 54.59 77 SER A N 1
ATOM 590 C CA . SER A 1 77 ? 10.307 9.566 -30.569 1.00 54.59 77 SER A CA 1
ATOM 591 C C . SER A 1 77 ? 10.750 8.451 -31.506 1.00 54.59 77 SER A C 1
ATOM 593 O O . SER A 1 77 ? 11.533 7.573 -31.133 1.00 54.59 77 SER A O 1
ATOM 595 N N . THR A 1 78 ? 10.169 8.422 -32.700 1.00 59.62 78 THR A N 1
ATOM 596 C CA . THR A 1 78 ? 10.655 7.592 -33.794 1.00 59.62 78 THR A CA 1
ATOM 597 C C . THR A 1 78 ? 12.146 7.880 -33.993 1.00 59.62 78 THR A C 1
ATOM 599 O O . THR A 1 78 ? 12.532 9.049 -34.002 1.00 59.62 78 THR A O 1
ATOM 602 N N . PRO A 1 79 ? 12.999 6.854 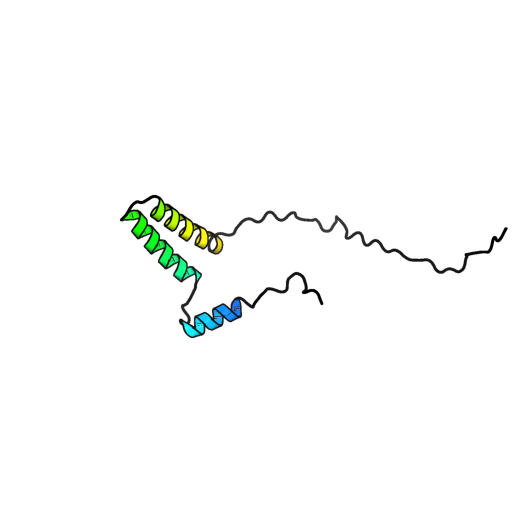-34.166 1.00 58.34 79 PRO A N 1
ATOM 603 C CA . PRO A 1 79 ? 14.446 7.030 -34.329 1.00 58.34 79 PRO A CA 1
ATOM 604 C C . PRO A 1 79 ? 14.848 7.841 -35.579 1.00 58.34 79 PRO A C 1
ATOM 606 O O . PRO A 1 79 ? 16.023 8.162 -35.728 1.00 58.34 79 PRO A O 1
ATOM 609 N N . ASP A 1 80 ? 13.887 8.180 -36.445 1.00 55.38 80 ASP A N 1
ATOM 610 C CA . ASP A 1 80 ? 14.069 8.978 -37.663 1.00 55.38 80 ASP A CA 1
ATOM 611 C C . ASP A 1 80 ? 14.066 10.500 -37.446 1.00 55.38 80 ASP A C 1
ATOM 613 O O . ASP A 1 80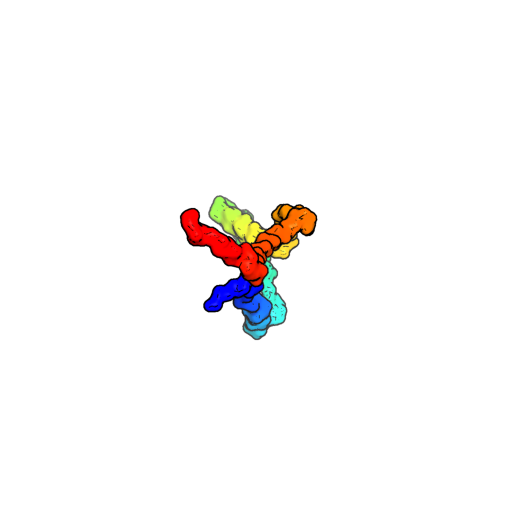 ? 14.456 11.239 -38.351 1.00 55.38 80 ASP A O 1
ATOM 617 N N . GLU A 1 81 ? 13.731 11.003 -36.251 1.00 54.59 81 GLU A N 1
ATOM 618 C CA . GLU A 1 81 ? 14.139 12.364 -35.866 1.00 54.59 81 GLU A CA 1
ATOM 619 C C . GLU A 1 81 ? 15.598 12.314 -35.408 1.00 54.59 81 GLU A C 1
ATOM 621 O O . GLU A 1 81 ? 15.932 12.287 -34.222 1.00 54.59 81 GLU A O 1
ATOM 626 N N . GLY A 1 82 ? 16.462 12.185 -36.415 1.00 52.72 82 GLY A N 1
ATOM 627 C CA . GLY A 1 82 ? 17.883 11.925 -36.301 1.00 52.72 82 GLY A CA 1
ATOM 628 C C . GLY A 1 82 ? 18.583 12.758 -35.233 1.00 52.72 82 GLY A C 1
ATOM 629 O O . GLY A 1 82 ? 18.380 13.963 -35.091 1.00 52.72 82 GLY A O 1
ATOM 630 N N . LEU A 1 83 ? 19.494 12.100 -34.518 1.00 58.75 83 LEU A N 1
ATOM 631 C CA . LEU A 1 83 ? 20.543 12.765 -33.763 1.00 58.75 83 LEU A CA 1
ATOM 632 C C . LEU A 1 83 ? 21.292 13.702 -34.727 1.00 58.75 83 LEU A C 1
ATOM 634 O O . LEU A 1 83 ? 22.157 13.260 -35.483 1.00 58.75 83 LEU A O 1
ATOM 638 N N . VAL A 1 84 ? 20.951 14.993 -34.736 1.00 61.75 84 VAL A N 1
ATOM 639 C CA . VAL A 1 84 ? 21.671 15.996 -35.526 1.00 61.75 84 VAL A CA 1
ATOM 640 C C . VAL A 1 84 ? 23.014 16.226 -34.843 1.00 61.75 84 VAL A C 1
ATOM 642 O O . VAL A 1 84 ? 23.164 17.067 -33.958 1.00 61.75 84 VAL A O 1
ATOM 645 N N . ILE A 1 85 ? 24.010 15.430 -35.224 1.00 66.44 85 ILE A N 1
ATOM 646 C CA . ILE A 1 85 ? 25.390 15.644 -34.803 1.00 66.44 85 ILE A CA 1
ATOM 647 C C . ILE A 1 85 ? 25.925 16.811 -35.639 1.00 66.44 85 ILE A C 1
ATOM 649 O O . ILE A 1 85 ? 26.311 16.641 -36.795 1.00 66.44 85 ILE A O 1
ATOM 653 N N . SER A 1 86 ? 25.947 18.020 -35.076 1.00 66.69 86 SER A N 1
ATOM 654 C CA . SER A 1 86 ? 26.613 19.161 -35.708 1.00 66.69 86 SER A CA 1
ATOM 655 C C . SER A 1 86 ? 28.131 18.973 -35.614 1.00 66.69 86 SER A C 1
ATOM 657 O O . SER A 1 86 ? 28.762 19.340 -34.621 1.00 66.69 86 SER A O 1
ATOM 659 N N . VAL A 1 87 ? 28.738 18.357 -36.628 1.00 72.81 87 VAL A N 1
ATOM 660 C CA . VAL A 1 87 ? 30.195 18.192 -36.688 1.00 72.81 87 VAL A CA 1
ATOM 661 C C . VAL A 1 87 ? 30.819 19.460 -37.268 1.00 72.81 87 VAL A C 1
ATOM 663 O O . VAL A 1 87 ? 30.822 19.662 -38.480 1.00 72.81 87 VAL A O 1
ATOM 666 N N . ASN A 1 88 ? 31.395 20.304 -36.412 1.00 69.00 88 ASN A N 1
ATOM 667 C CA . ASN A 1 88 ? 32.161 21.471 -36.848 1.00 69.00 88 ASN A CA 1
ATOM 668 C C . ASN A 1 88 ? 33.622 21.056 -37.114 1.00 69.00 88 ASN A C 1
ATOM 670 O O . ASN A 1 88 ? 34.429 20.957 -36.189 1.00 69.00 88 ASN A O 1
ATOM 674 N N . ARG A 1 89 ? 33.972 20.763 -38.375 1.00 73.81 89 ARG A N 1
ATOM 675 C CA . ARG A 1 89 ? 35.365 20.504 -38.789 1.00 73.81 89 ARG A CA 1
ATOM 676 C C . ARG A 1 89 ? 36.018 21.813 -39.228 1.00 73.81 89 ARG A C 1
ATOM 678 O O . ARG A 1 89 ? 35.664 22.348 -40.274 1.00 73.81 89 ARG A O 1
ATOM 685 N N . LYS A 1 90 ? 37.010 22.301 -38.477 1.00 74.38 90 LYS A N 1
ATOM 686 C CA . LYS A 1 90 ? 37.934 23.325 -38.988 1.00 74.38 90 LYS A CA 1
ATOM 687 C C . LYS A 1 90 ? 38.804 22.681 -40.067 1.00 74.38 90 LYS A C 1
ATOM 689 O O . LYS A 1 90 ? 39.517 21.722 -39.776 1.00 74.38 90 LYS A O 1
ATOM 694 N N . ARG A 1 91 ? 38.719 23.174 -41.305 1.00 66.62 91 ARG A N 1
ATOM 695 C CA . ARG A 1 91 ? 39.676 22.814 -42.355 1.00 66.62 91 ARG A CA 1
ATOM 696 C C . ARG A 1 91 ? 40.995 23.526 -42.063 1.00 66.62 91 ARG A C 1
ATOM 698 O O . ARG A 1 91 ? 40.999 24.712 -41.755 1.00 66.62 91 ARG A O 1
ATOM 705 N N . TYR A 1 92 ? 42.075 22.756 -42.078 1.00 66.31 92 TYR A N 1
ATOM 706 C CA . TYR A 1 92 ? 43.456 23.222 -41.953 1.00 66.31 92 TYR A CA 1
ATOM 707 C C . TYR A 1 92 ? 44.214 22.834 -43.233 1.00 66.31 92 TYR A C 1
ATOM 709 O O . TYR A 1 92 ? 45.341 22.350 -43.187 1.00 66.31 92 TYR A O 1
ATOM 717 N N . ASP A 1 93 ? 43.564 22.966 -44.393 1.00 69.44 93 ASP A N 1
ATOM 718 C CA . ASP A 1 93 ? 44.286 23.063 -45.653 1.00 69.44 93 ASP A CA 1
ATOM 719 C C . ASP A 1 93 ? 44.829 24.490 -45.726 1.00 69.44 93 ASP A C 1
ATOM 721 O O . ASP A 1 93 ? 44.086 25.457 -45.615 1.00 69.44 93 ASP A O 1
ATOM 725 N N . GLY A 1 94 ? 46.153 24.629 -45.793 1.00 63.38 94 GLY A N 1
ATOM 726 C CA . GLY A 1 94 ? 46.876 25.902 -45.709 1.00 63.38 94 GLY A CA 1
ATOM 727 C C . GLY A 1 94 ? 46.654 26.854 -46.891 1.00 63.38 94 GLY A C 1
ATOM 728 O O . GLY A 1 94 ? 47.600 27.487 -47.335 1.00 63.38 94 GLY A O 1
ATOM 729 N N . GLY A 1 95 ? 45.433 26.957 -47.414 1.00 62.81 95 GLY A N 1
ATOM 730 C CA . GLY A 1 95 ? 45.024 27.857 -48.488 1.00 62.81 95 GLY A CA 1
ATOM 731 C C . GLY A 1 95 ? 44.601 29.246 -48.008 1.00 62.81 95 GLY A C 1
ATOM 732 O O . GLY A 1 95 ? 43.782 29.881 -48.665 1.00 62.81 95 GLY A O 1
ATOM 733 N N . ASN A 1 96 ? 45.133 29.731 -46.881 1.00 55.91 96 ASN A N 1
ATOM 734 C CA . ASN A 1 96 ? 45.086 31.158 -46.567 1.00 55.91 96 ASN A CA 1
ATOM 735 C C . ASN A 1 96 ? 46.232 31.826 -47.338 1.00 55.91 96 ASN A C 1
ATOM 737 O O . ASN A 1 96 ? 47.291 32.104 -46.783 1.00 55.91 96 ASN A O 1
ATOM 741 N N . ASN A 1 97 ? 46.029 32.010 -48.643 1.00 56.56 97 ASN A N 1
ATOM 742 C CA . ASN A 1 97 ? 46.902 32.862 -49.432 1.00 56.56 97 ASN A CA 1
ATOM 743 C C . ASN A 1 97 ? 46.702 34.309 -48.986 1.00 56.56 97 ASN A C 1
ATOM 745 O O . ASN A 1 97 ? 45.589 34.840 -49.017 1.00 56.56 97 ASN A O 1
ATOM 749 N N . ASP A 1 98 ? 47.821 34.889 -48.572 1.00 52.59 98 ASP A N 1
ATOM 750 C CA . ASP A 1 98 ? 48.125 36.307 -48.500 1.00 52.59 98 ASP A CA 1
ATOM 751 C C . ASP A 1 98 ? 47.284 37.162 -49.453 1.00 52.59 98 ASP A C 1
ATOM 753 O O . ASP A 1 98 ? 47.321 36.983 -50.666 1.00 52.59 98 ASP A O 1
ATOM 757 N N . ASN A 1 99 ? 46.602 38.153 -48.887 1.00 44.94 99 ASN A N 1
ATOM 758 C CA . ASN A 1 99 ? 46.467 39.462 -49.510 1.00 44.94 99 ASN A CA 1
ATOM 759 C C . ASN A 1 99 ? 46.526 40.503 -48.395 1.00 44.94 99 ASN A C 1
ATOM 761 O O . ASN A 1 99 ? 45.519 40.965 -47.861 1.00 44.94 99 ASN A O 1
ATOM 765 N N . ALA A 1 100 ? 47.763 40.818 -48.019 1.00 41.56 100 ALA A N 1
ATOM 766 C CA . ALA A 1 100 ? 48.102 42.129 -47.512 1.00 41.56 100 ALA A CA 1
ATOM 767 C C . ALA A 1 100 ? 48.083 43.111 -48.695 1.00 41.56 100 ALA A C 1
ATOM 769 O O . ALA A 1 100 ? 49.017 43.104 -49.495 1.00 41.56 100 ALA A O 1
ATOM 770 N N . GLN A 1 101 ? 47.017 43.908 -48.804 1.00 35.97 101 GLN A N 1
ATOM 771 C CA . GLN A 1 101 ? 47.015 45.318 -49.228 1.00 35.97 101 GLN A CA 1
ATOM 772 C C . GLN A 1 101 ? 45.611 45.908 -49.112 1.00 35.97 101 GLN A C 1
ATOM 774 O O . GLN A 1 101 ? 44.663 45.293 -49.645 1.00 35.97 101 GLN A O 1
#

Solvent-accessible surface area (backbone atoms only — not comparable to full-atom values): 6661 Å² total; per-residue (Å²): 137,85,81,64,93,80,70,72,79,74,61,64,65,58,56,50,52,51,48,20,71,72,69,35,87,85,56,43,73,68,60,54,52,50,55,52,28,52,54,36,40,53,47,22,69,75,51,80,38,76,64,39,46,52,51,22,51,53,44,48,54,63,50,44,68,79,77,44,89,77,88,71,92,69,83,78,75,59,81,80,75,56,86,80,75,84,78,85,76,83,83,82,72,87,76,78,72,84,78,92,126

Secondary structure (DSSP, 8-state):
-PPPTT--SS-HHHHHHHHHHHH-TT--HHHHHHHHHHHHHHHHHHS--HHHHHHHHHHHHHHHHHHSPPPP------TTS--------------------